Protein AF-A0A2U1Q788-F1 (afdb_monomer_lite)

Secondary structure (DSSP, 8-state):
--STTTHHHHHHHHHHHHHHHHHHTTT---S-----------TBTTTB-HHHHHHHHHHHHHHTTT----HHHHHHHTT--HHHHHHHHHHHTT-SS-HHHHHHHHHHHHH--

Radius of gyration: 20.6 Å; chains: 1; bounding box: 33×35×59 Å

Structure (mmCIF, N/CA/C/O backbone):
data_AF-A0A2U1Q788-F1
#
_entry.id   AF-A0A2U1Q788-F1
#
loop_
_atom_site.group_PDB
_atom_site.id
_atom_site.type_symbol
_atom_site.label_atom_id
_atom_site.label_alt_id
_atom_site.label_comp_id
_atom_site.label_asym_id
_atom_site.label_entity_id
_atom_site.label_seq_id
_atom_site.pdbx_PDB_ins_code
_atom_site.Cartn_x
_atom_site.Cartn_y
_atom_site.Cartn_z
_atom_site.occupancy
_atom_site.B_iso_or_equiv
_atom_site.auth_seq_id
_atom_site.auth_comp_id
_atom_site.auth_asym_id
_atom_site.auth_atom_id
_atom_site.pdbx_PDB_model_num
ATOM 1 N N . MET A 1 1 ? 4.172 -24.640 -0.251 1.00 31.28 1 MET A N 1
ATOM 2 C CA . MET A 1 1 ? 5.110 -24.213 -1.317 1.00 31.28 1 MET A CA 1
ATOM 3 C C . MET A 1 1 ? 4.506 -24.498 -2.702 1.00 31.28 1 MET A C 1
ATOM 5 O O . MET A 1 1 ? 4.890 -25.445 -3.368 1.00 31.28 1 MET A O 1
ATOM 9 N N . ARG A 1 2 ? 3.486 -23.733 -3.117 1.00 33.03 2 ARG A N 1
ATOM 10 C CA . ARG A 1 2 ? 2.798 -23.870 -4.424 1.00 33.03 2 ARG A CA 1
ATOM 11 C C . ARG A 1 2 ? 2.388 -22.487 -4.952 1.00 33.03 2 ARG A C 1
ATOM 13 O O . ARG A 1 2 ? 1.220 -22.234 -5.198 1.00 33.03 2 ARG A O 1
ATOM 20 N N . ILE A 1 3 ? 3.342 -21.561 -5.051 1.00 33.94 3 ILE A N 1
ATOM 21 C CA . ILE A 1 3 ? 3.087 -20.225 -5.635 1.00 33.94 3 ILE A CA 1
ATOM 22 C C . ILE A 1 3 ? 4.130 -19.869 -6.717 1.00 33.94 3 ILE A C 1
ATOM 24 O O . ILE A 1 3 ? 3.857 -19.072 -7.608 1.00 33.94 3 ILE A O 1
ATOM 28 N N . PHE A 1 4 ? 5.277 -20.559 -6.764 1.00 33.44 4 PHE A N 1
ATOM 29 C CA . PHE A 1 4 ? 6.330 -20.299 -7.758 1.00 33.44 4 PHE A CA 1
ATOM 30 C C . PHE A 1 4 ? 6.050 -20.826 -9.177 1.00 33.44 4 PHE A C 1
ATOM 32 O O . PHE A 1 4 ? 6.729 -20.422 -10.114 1.00 33.44 4 PHE A O 1
ATOM 39 N N . HIS A 1 5 ? 5.053 -21.695 -9.376 1.00 36.12 5 HIS A N 1
ATOM 40 C CA . HIS A 1 5 ? 4.850 -22.346 -10.677 1.00 36.12 5 HIS A CA 1
ATOM 41 C C . HIS A 1 5 ? 4.221 -21.453 -11.752 1.00 36.12 5 HIS A C 1
ATOM 43 O O . HIS A 1 5 ? 4.440 -21.730 -12.917 1.00 36.12 5 HIS A O 1
ATOM 49 N N . ASN A 1 6 ? 3.482 -20.389 -11.415 1.00 44.50 6 ASN A N 1
ATOM 50 C CA . ASN A 1 6 ? 2.783 -19.588 -12.436 1.00 44.50 6 ASN A CA 1
ATOM 51 C C . ASN A 1 6 ? 3.609 -18.395 -12.959 1.00 44.50 6 ASN A C 1
ATOM 53 O O . ASN A 1 6 ? 3.448 -17.966 -14.095 1.00 44.50 6 ASN A O 1
ATOM 57 N N . LYS A 1 7 ? 4.539 -17.869 -12.154 1.00 46.00 7 LYS A N 1
ATOM 58 C CA . LYS A 1 7 ? 5.314 -16.660 -12.495 1.00 46.00 7 LYS A CA 1
ATOM 59 C C . LYS A 1 7 ? 6.539 -16.934 -13.367 1.00 46.00 7 LYS A C 1
ATOM 61 O O . LYS A 1 7 ? 6.892 -16.099 -14.197 1.00 46.00 7 LYS A O 1
ATOM 66 N N . GLN A 1 8 ? 7.142 -18.120 -13.247 1.00 50.44 8 GLN A N 1
ATOM 67 C CA . GLN A 1 8 ? 8.252 -18.518 -14.114 1.00 50.44 8 GLN A CA 1
ATOM 68 C C . GLN A 1 8 ? 7.816 -18.610 -15.587 1.00 50.44 8 GLN A C 1
ATOM 70 O O . GLN A 1 8 ? 8.607 -18.297 -16.470 1.00 50.44 8 GLN A O 1
ATOM 75 N N . TYR A 1 9 ? 6.539 -18.923 -15.849 1.00 52.75 9 TYR A N 1
ATOM 76 C CA . TYR A 1 9 ? 5.972 -18.938 -17.199 1.00 52.75 9 TYR A CA 1
ATOM 77 C C . TYR A 1 9 ? 5.867 -17.548 -17.831 1.00 52.75 9 TYR A C 1
ATOM 79 O O . TYR A 1 9 ? 6.190 -17.430 -19.005 1.00 52.75 9 TYR A O 1
ATOM 87 N N . CYS A 1 10 ? 5.478 -16.493 -17.104 1.00 49.69 10 CYS A N 1
ATOM 88 C CA . CYS A 1 10 ? 5.380 -15.149 -17.695 1.00 49.69 10 CYS A CA 1
ATOM 89 C C . CYS A 1 10 ? 6.743 -14.628 -18.168 1.00 49.69 10 CYS A C 1
ATOM 91 O O . CYS A 1 10 ? 6.868 -14.154 -19.296 1.00 49.69 10 CYS A O 1
ATOM 93 N N . ILE A 1 11 ? 7.778 -14.778 -17.336 1.00 58.09 11 ILE A N 1
ATOM 94 C CA . ILE A 1 11 ? 9.144 -14.369 -17.690 1.00 58.09 11 ILE A CA 1
ATOM 95 C C . ILE A 1 11 ? 9.693 -15.272 -18.798 1.00 58.09 11 ILE A C 1
ATOM 97 O O . ILE A 1 11 ? 10.255 -14.774 -19.767 1.00 58.09 11 ILE A O 1
ATOM 101 N N . ALA A 1 12 ? 9.498 -16.592 -18.707 1.00 59.28 12 ALA A N 1
ATOM 102 C CA . ALA A 1 12 ? 9.966 -17.526 -19.732 1.00 59.28 12 ALA A CA 1
ATOM 103 C C . ALA A 1 12 ? 9.282 -17.295 -21.089 1.00 59.28 12 ALA A C 1
ATOM 105 O O . ALA A 1 12 ? 9.948 -17.324 -22.122 1.00 59.28 12 ALA A O 1
ATOM 106 N N . HIS A 1 13 ? 7.979 -17.015 -21.097 1.00 57.69 13 HIS A N 1
ATOM 107 C CA . HIS A 1 13 ? 7.218 -16.711 -22.305 1.00 57.69 13 HIS A CA 1
ATOM 108 C C . HIS A 1 13 ? 7.647 -15.368 -22.909 1.00 57.69 13 HIS A C 1
ATOM 110 O O . HIS A 1 13 ? 7.846 -15.278 -24.121 1.00 57.69 13 HIS A O 1
ATOM 116 N N . PHE A 1 14 ? 7.895 -14.348 -22.081 1.00 62.81 14 PHE A N 1
ATOM 117 C CA . PHE A 1 14 ? 8.446 -13.075 -22.547 1.00 62.81 14 PHE A CA 1
ATOM 118 C C . PHE A 1 14 ? 9.869 -13.236 -23.106 1.00 62.81 14 PHE A C 1
ATOM 120 O O . PHE A 1 14 ? 10.141 -12.770 -24.207 1.00 62.81 14 PHE A O 1
ATOM 127 N N . CYS A 1 15 ? 10.758 -13.961 -22.418 1.00 59.91 15 CYS A N 1
ATOM 128 C CA . CYS A 1 15 ? 12.112 -14.265 -22.894 1.00 59.91 15 CYS A CA 1
ATOM 129 C C . CYS A 1 15 ? 12.098 -15.058 -24.206 1.00 59.91 15 CYS A C 1
ATOM 131 O O . CYS A 1 15 ? 12.865 -14.755 -25.118 1.00 59.91 15 CYS A O 1
ATOM 133 N N . SER A 1 16 ? 11.215 -16.051 -24.331 1.00 61.28 16 SER A N 1
ATOM 134 C CA . SER A 1 16 ? 11.040 -16.812 -25.571 1.00 61.28 16 SER A CA 1
ATOM 135 C C . SER A 1 16 ? 10.573 -15.907 -26.711 1.00 61.28 16 SER A C 1
ATOM 137 O O . SER A 1 16 ? 11.146 -15.956 -27.796 1.00 61.28 16 SER A O 1
ATOM 139 N N . THR A 1 17 ? 9.612 -15.022 -26.449 1.00 59.88 17 THR A N 1
ATOM 140 C CA . THR A 1 17 ? 9.109 -14.052 -27.432 1.00 59.88 17 THR A CA 1
ATOM 141 C C . THR A 1 17 ? 10.194 -13.045 -27.832 1.00 59.88 17 THR A C 1
ATOM 143 O O . THR A 1 17 ? 10.391 -12.792 -29.018 1.00 59.88 17 THR A O 1
ATOM 146 N N . PHE A 1 18 ? 10.966 -12.528 -26.873 1.00 64.50 18 PHE A N 1
ATOM 147 C CA . PHE A 1 18 ? 12.079 -11.607 -27.114 1.00 64.50 18 PHE A CA 1
ATOM 148 C C . PHE A 1 18 ? 13.201 -12.252 -27.939 1.00 64.50 18 PHE A C 1
ATOM 150 O O . PHE A 1 18 ? 13.716 -11.644 -28.879 1.00 64.50 18 PHE A O 1
ATOM 157 N N . ASN A 1 19 ? 13.551 -13.505 -27.644 1.00 62.62 19 ASN A N 1
ATOM 158 C CA . ASN A 1 19 ? 14.523 -14.262 -28.432 1.00 62.62 19 ASN A CA 1
ATOM 159 C C . ASN A 1 19 ? 14.018 -14.523 -29.856 1.00 62.62 19 ASN A C 1
ATOM 161 O O . ASN A 1 19 ? 14.786 -14.397 -30.808 1.00 62.62 19 ASN A O 1
ATOM 165 N N . THR A 1 20 ? 12.732 -14.832 -30.030 1.00 62.94 20 THR A N 1
ATOM 166 C CA . THR A 1 20 ? 12.123 -14.994 -31.358 1.00 62.94 20 THR A CA 1
ATOM 167 C C . THR A 1 20 ? 12.163 -13.687 -32.157 1.00 62.94 20 THR A C 1
ATOM 169 O O . THR A 1 20 ? 12.583 -13.701 -33.312 1.00 62.94 20 THR A O 1
ATOM 172 N N . ILE A 1 21 ? 11.829 -12.545 -31.544 1.00 63.28 21 ILE A N 1
ATOM 173 C CA . ILE A 1 21 ? 11.878 -11.218 -32.188 1.00 63.28 21 ILE A CA 1
ATOM 174 C C . ILE A 1 21 ? 13.310 -10.851 -32.610 1.00 63.28 21 ILE A C 1
ATOM 176 O O . ILE A 1 21 ? 13.527 -10.408 -33.739 1.00 63.28 21 ILE A O 1
ATOM 180 N N . ASN A 1 22 ? 14.303 -11.081 -31.746 1.00 60.50 22 ASN A N 1
ATOM 181 C CA . ASN A 1 22 ? 15.704 -10.823 -32.087 1.00 60.50 22 ASN A CA 1
ATOM 182 C C . ASN A 1 22 ? 16.201 -11.708 -33.239 1.00 60.50 22 ASN A C 1
ATOM 184 O O . ASN A 1 22 ? 16.916 -11.219 -34.110 1.00 60.50 22 ASN A O 1
ATOM 188 N N . ASN A 1 23 ? 15.794 -12.978 -33.294 1.00 59.59 23 ASN A N 1
ATOM 189 C CA . ASN A 1 23 ? 16.166 -13.874 -34.392 1.00 59.59 23 ASN A CA 1
ATOM 190 C C . ASN A 1 23 ? 15.460 -13.522 -35.717 1.00 59.59 23 ASN A C 1
ATOM 192 O O . ASN A 1 23 ? 16.067 -13.635 -36.779 1.00 59.59 23 ASN A O 1
ATOM 196 N N . LEU A 1 24 ? 14.216 -13.031 -35.672 1.00 56.00 24 LEU A N 1
ATOM 197 C CA . LEU A 1 24 ? 13.479 -12.544 -36.850 1.00 56.00 24 LEU A CA 1
ATOM 198 C C . LEU A 1 24 ? 14.082 -11.262 -37.444 1.00 56.00 24 LEU A C 1
ATOM 200 O O . LEU A 1 24 ? 14.092 -11.107 -38.663 1.00 56.00 24 LEU A O 1
ATOM 204 N N . SER A 1 25 ? 14.650 -10.381 -36.612 1.00 55.69 25 SER A N 1
ATOM 205 C CA . SER A 1 25 ? 15.320 -9.150 -37.072 1.00 55.69 25 SER A CA 1
ATOM 206 C C . SER A 1 25 ? 16.522 -9.407 -37.991 1.00 55.69 25 SER A C 1
ATOM 208 O O . SER A 1 25 ? 16.879 -8.553 -38.799 1.00 55.69 25 SER A O 1
ATOM 210 N N . HIS A 1 26 ? 17.104 -10.609 -37.931 1.00 51.84 26 HIS A N 1
ATOM 211 C CA . HIS A 1 26 ? 18.218 -11.012 -38.786 1.00 51.84 26 HIS A CA 1
ATOM 212 C C . HIS A 1 26 ? 17.792 -11.363 -40.226 1.00 51.84 26 HIS A C 1
ATOM 214 O O . HIS A 1 26 ? 18.644 -11.398 -41.112 1.00 51.84 26 HIS A O 1
ATOM 220 N N . LEU A 1 27 ? 16.495 -11.608 -40.471 1.00 52.53 27 LEU A N 1
ATOM 221 C CA . LEU A 1 27 ? 15.939 -11.990 -41.780 1.00 52.53 27 LEU A CA 1
ATOM 222 C C . LEU A 1 27 ? 15.404 -10.799 -42.596 1.00 52.53 27 LEU A C 1
ATOM 224 O O . LEU A 1 27 ? 15.162 -10.946 -43.791 1.00 52.53 27 LEU A O 1
ATOM 228 N N . THR A 1 28 ? 15.247 -9.616 -41.995 1.00 47.09 28 THR A N 1
ATOM 229 C CA . THR A 1 28 ? 14.698 -8.424 -42.665 1.00 47.09 28 THR A CA 1
ATOM 230 C C . THR A 1 28 ? 15.703 -7.274 -42.658 1.00 47.09 28 THR A C 1
ATOM 232 O O . THR A 1 28 ? 15.578 -6.311 -41.902 1.00 47.09 28 THR A O 1
ATOM 235 N N . ASN A 1 29 ? 16.707 -7.362 -43.529 1.00 52.28 29 ASN A N 1
ATOM 236 C CA . ASN A 1 29 ? 17.638 -6.270 -43.828 1.00 52.28 29 ASN A CA 1
ATOM 237 C C . ASN A 1 29 ? 16.959 -5.196 -44.703 1.00 52.28 29 ASN A C 1
ATOM 239 O O . ASN A 1 29 ? 17.342 -5.030 -45.850 1.00 52.28 29 ASN A O 1
ATOM 243 N N . THR A 1 30 ? 15.936 -4.497 -44.202 1.00 50.84 30 THR A N 1
ATOM 244 C CA . THR A 1 30 ? 15.408 -3.248 -44.805 1.00 50.84 30 THR A CA 1
ATOM 245 C C . THR A 1 30 ? 14.303 -2.631 -43.946 1.00 50.84 30 THR A C 1
ATOM 247 O O . THR A 1 30 ? 13.175 -2.491 -44.386 1.00 50.84 30 THR A O 1
ATOM 250 N N . MET A 1 31 ? 14.615 -2.209 -42.724 1.00 50.12 31 MET A N 1
ATOM 251 C CA . MET A 1 31 ? 14.043 -1.005 -42.098 1.00 50.12 31 MET A CA 1
ATOM 252 C C . MET A 1 31 ? 15.071 -0.538 -41.064 1.00 50.12 31 MET A C 1
ATOM 254 O O . MET A 1 31 ? 15.720 -1.383 -40.453 1.00 50.12 31 MET A O 1
ATOM 258 N N . ASN A 1 32 ? 15.249 0.772 -40.866 1.00 55.69 32 ASN A N 1
ATOM 259 C CA . ASN A 1 32 ? 16.071 1.354 -39.790 1.00 55.69 32 ASN A CA 1
ATOM 260 C C . ASN A 1 32 ? 15.474 1.010 -38.403 1.00 55.69 32 ASN A C 1
ATOM 262 O O . ASN A 1 32 ? 14.982 1.876 -37.683 1.00 55.69 32 ASN A O 1
ATOM 266 N N . GLY A 1 33 ? 15.439 -0.275 -38.056 1.00 56.75 33 GLY A N 1
ATOM 267 C CA . GLY A 1 33 ? 14.802 -0.821 -36.871 1.00 56.75 33 GLY A CA 1
ATOM 268 C C . GLY A 1 33 ? 15.752 -0.746 -35.690 1.00 56.75 33 GLY A C 1
ATOM 269 O O . GLY A 1 33 ? 16.852 -1.294 -35.727 1.00 56.75 33 GLY A O 1
ATOM 270 N N . HIS A 1 34 ? 15.342 -0.051 -34.634 1.00 62.84 34 HIS A N 1
ATOM 271 C CA . HIS A 1 34 ? 16.090 -0.029 -33.384 1.00 62.84 34 HIS A CA 1
ATOM 272 C C . HIS A 1 34 ? 16.173 -1.442 -32.795 1.00 62.84 34 HIS A C 1
ATOM 274 O O . 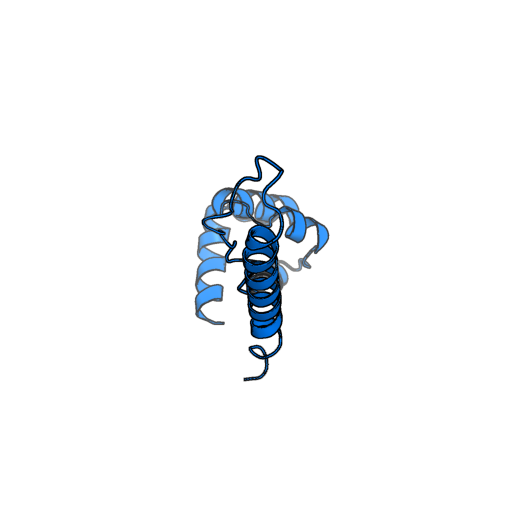HIS A 1 34 ? 15.164 -2.027 -32.402 1.00 62.84 34 HIS A O 1
ATOM 280 N N . ARG A 1 35 ? 17.392 -1.985 -32.727 1.00 77.81 35 ARG A N 1
ATOM 281 C CA . ARG A 1 35 ? 17.684 -3.237 -32.025 1.00 77.81 35 ARG A CA 1
ATOM 282 C C . ARG A 1 35 ? 17.506 -3.008 -30.525 1.00 77.81 35 ARG A C 1
ATOM 284 O O . ARG A 1 35 ? 18.171 -2.146 -29.951 1.00 77.81 35 ARG A O 1
ATOM 291 N N . ILE A 1 36 ? 16.623 -3.774 -29.889 1.00 76.88 36 ILE A N 1
ATOM 292 C CA . ILE A 1 36 ? 16.440 -3.708 -28.436 1.00 76.88 36 ILE A CA 1
ATOM 293 C C . ILE A 1 36 ? 17.637 -4.392 -27.769 1.00 76.88 36 ILE A C 1
ATOM 295 O O . ILE A 1 36 ? 17.816 -5.601 -27.892 1.00 76.88 36 ILE A O 1
ATOM 299 N N . SER A 1 37 ? 18.460 -3.616 -27.064 1.00 82.62 37 SER A N 1
ATOM 300 C CA . SER A 1 37 ? 19.677 -4.117 -26.405 1.00 82.62 37 SER A CA 1
ATOM 301 C C . SER A 1 37 ? 19.460 -4.540 -24.948 1.00 82.62 37 SER A C 1
ATOM 303 O O . SER A 1 37 ? 20.261 -5.304 -24.418 1.00 82.62 37 SER A O 1
ATOM 305 N N . ALA A 1 38 ? 18.404 -4.046 -24.293 1.00 80.31 38 ALA A N 1
ATOM 306 C CA . ALA A 1 38 ? 18.087 -4.352 -22.899 1.00 80.31 38 ALA A CA 1
ATOM 307 C C . ALA A 1 38 ? 16.591 -4.157 -22.607 1.00 80.31 38 ALA A C 1
ATOM 309 O O . ALA A 1 38 ? 15.914 -3.388 -23.289 1.00 80.31 38 ALA A O 1
ATOM 310 N N . VAL A 1 39 ? 16.102 -4.837 -21.568 1.00 81.62 39 VAL A N 1
ATOM 311 C CA . VAL A 1 39 ? 14.743 -4.702 -21.026 1.00 81.62 39 VAL A CA 1
ATOM 312 C C . VAL A 1 39 ? 14.855 -4.528 -19.514 1.00 81.62 39 VAL A C 1
ATOM 314 O O . VAL A 1 39 ? 15.599 -5.264 -18.867 1.00 81.62 39 VAL A O 1
ATOM 317 N N . ILE A 1 40 ? 14.126 -3.560 -18.959 1.00 85.94 40 ILE A N 1
ATOM 318 C CA . ILE A 1 40 ? 14.017 -3.341 -17.514 1.00 85.94 40 ILE A CA 1
ATOM 319 C C . ILE A 1 40 ? 12.636 -3.830 -17.088 1.00 85.94 40 ILE A C 1
ATOM 321 O O . ILE A 1 40 ? 11.631 -3.401 -17.651 1.00 85.94 40 ILE A O 1
ATOM 325 N N . PHE A 1 41 ? 12.605 -4.740 -16.119 1.00 82.94 41 PHE A N 1
ATOM 326 C CA . PHE A 1 41 ? 11.367 -5.216 -15.515 1.00 82.94 41 PHE A CA 1
ATOM 327 C C . PHE A 1 41 ? 11.143 -4.494 -14.199 1.00 82.94 41 PHE A C 1
ATOM 329 O O . PHE A 1 41 ? 12.068 -4.370 -13.396 1.00 82.94 41 PHE A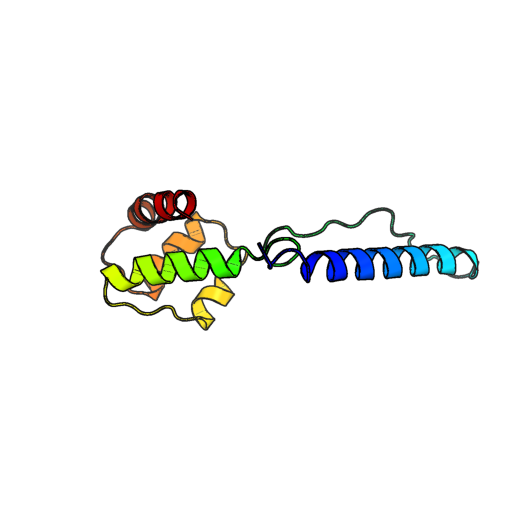 O 1
ATOM 336 N N . ASP A 1 42 ? 9.905 -4.067 -13.985 1.00 81.31 42 ASP A N 1
ATOM 337 C CA . ASP A 1 42 ? 9.459 -3.669 -12.661 1.00 81.31 42 ASP A CA 1
ATOM 338 C C . ASP A 1 42 ? 9.453 -4.885 -11.718 1.00 81.31 42 ASP A C 1
ATOM 340 O O . ASP A 1 42 ? 9.333 -6.033 -12.160 1.00 81.31 42 ASP A O 1
ATOM 344 N N . LEU A 1 43 ? 9.626 -4.653 -10.422 1.00 82.94 43 LEU A N 1
ATOM 345 C CA . LEU A 1 43 ? 9.724 -5.717 -9.426 1.00 82.94 43 LEU A CA 1
ATOM 346 C C . LEU A 1 43 ? 8.346 -6.068 -8.864 1.00 82.94 43 LEU A C 1
ATOM 348 O O . LEU A 1 43 ? 7.925 -7.227 -8.930 1.00 82.94 43 LEU A O 1
ATOM 352 N N . ASP A 1 44 ? 7.655 -5.067 -8.331 1.00 77.94 44 ASP A N 1
ATOM 353 C CA . ASP A 1 44 ? 6.369 -5.203 -7.656 1.00 77.94 44 ASP A CA 1
ATOM 354 C C . ASP A 1 44 ? 5.232 -5.322 -8.672 1.00 77.94 44 ASP A C 1
ATOM 356 O O . ASP A 1 44 ? 5.246 -4.691 -9.723 1.00 77.94 44 ASP A O 1
ATOM 360 N N . GLY A 1 45 ? 4.279 -6.220 -8.425 1.00 71.44 45 GLY A N 1
ATOM 361 C CA . GLY A 1 45 ? 3.171 -6.500 -9.352 1.00 71.44 45 GLY A CA 1
ATOM 362 C C . GLY A 1 45 ? 3.571 -7.223 -10.650 1.00 71.44 45 GLY A C 1
ATOM 363 O O . GLY A 1 45 ? 2.779 -7.981 -11.209 1.00 71.44 45 GLY A O 1
ATOM 364 N N . THR A 1 46 ? 4.824 -7.091 -11.099 1.00 79.00 46 THR A N 1
ATOM 365 C CA . THR A 1 46 ? 5.363 -7.749 -12.298 1.00 79.00 46 THR A CA 1
ATOM 366 C C . THR A 1 46 ? 6.074 -9.056 -11.939 1.00 79.00 46 THR A C 1
ATOM 368 O O . THR A 1 46 ? 5.562 -10.153 -12.196 1.00 79.00 46 THR A O 1
ATOM 371 N N . LEU A 1 47 ? 7.245 -8.983 -11.299 1.00 83.38 47 LEU A N 1
ATOM 372 C CA . LEU A 1 47 ? 8.032 -10.170 -10.946 1.00 83.38 47 LEU A CA 1
ATOM 373 C C . LEU A 1 47 ? 7.508 -10.806 -9.656 1.00 83.38 47 LEU A C 1
ATOM 375 O O . LEU A 1 47 ? 7.239 -12.011 -9.604 1.00 83.38 47 LEU A O 1
ATOM 379 N N . LEU A 1 48 ? 7.251 -10.001 -8.631 1.00 82.88 48 LEU A N 1
ATOM 380 C CA . LEU A 1 48 ? 6.727 -10.432 -7.337 1.00 82.88 48 LEU A CA 1
ATOM 381 C C . LEU A 1 48 ? 5.244 -10.076 -7.213 1.00 82.88 48 LEU A C 1
ATOM 383 O O . LEU A 1 48 ? 4.764 -9.145 -7.841 1.00 82.88 48 LEU A O 1
ATOM 387 N N . ASN A 1 49 ? 4.471 -10.888 -6.486 1.00 80.62 49 ASN A N 1
ATOM 388 C CA . ASN A 1 49 ? 3.086 -10.535 -6.145 1.00 80.62 49 ASN A CA 1
ATOM 389 C C . ASN A 1 49 ? 3.073 -10.008 -4.709 1.00 80.62 49 ASN A C 1
ATOM 391 O O . ASN A 1 49 ? 2.637 -10.695 -3.787 1.00 80.62 49 ASN A O 1
ATOM 395 N N . THR A 1 50 ? 3.662 -8.830 -4.533 1.00 80.62 50 THR A N 1
ATOM 396 C CA . THR A 1 50 ? 3.732 -8.117 -3.252 1.00 80.62 50 THR A CA 1
ATOM 397 C C . THR A 1 50 ? 2.391 -7.482 -2.877 1.00 80.62 50 THR A C 1
ATOM 399 O O . THR A 1 50 ? 2.120 -7.275 -1.699 1.00 80.62 50 THR A O 1
ATOM 402 N N . GLU A 1 51 ? 1.501 -7.274 -3.851 1.00 82.25 51 GLU A N 1
ATOM 403 C CA . GLU A 1 51 ? 0.159 -6.702 -3.675 1.00 82.25 51 GLU A CA 1
ATOM 404 C C . GLU A 1 51 ? -0.719 -7.542 -2.741 1.00 82.25 51 GLU A C 1
ATOM 406 O O . GLU A 1 51 ? -1.381 -6.988 -1.865 1.00 82.25 51 GLU A O 1
ATOM 411 N N . LEU A 1 52 ? -0.685 -8.876 -2.872 1.00 83.75 52 LEU A N 1
ATOM 412 C CA . LEU A 1 52 ? -1.451 -9.773 -1.998 1.00 83.75 52 LEU A CA 1
ATOM 413 C C . LEU A 1 52 ? -1.040 -9.636 -0.527 1.00 83.75 52 LEU A C 1
ATOM 415 O O . LEU A 1 52 ? -1.900 -9.520 0.344 1.00 83.75 52 LEU A O 1
ATOM 419 N N . VAL A 1 53 ? 0.267 -9.629 -0.252 1.00 86.12 53 VAL A N 1
ATOM 420 C CA . VAL A 1 53 ? 0.796 -9.544 1.120 1.00 86.12 53 VAL A CA 1
ATOM 421 C C . VAL A 1 53 ? 0.469 -8.182 1.730 1.00 86.12 53 VAL A C 1
ATOM 423 O O . VAL A 1 53 ? -0.059 -8.108 2.839 1.00 86.12 53 VAL A O 1
ATOM 426 N N . THR A 1 54 ? 0.694 -7.107 0.975 1.00 86.00 54 THR A N 1
ATOM 427 C CA . THR A 1 54 ? 0.357 -5.735 1.379 1.00 86.00 54 THR A CA 1
ATOM 428 C C . THR A 1 54 ? -1.133 -5.583 1.689 1.00 86.00 54 THR A C 1
ATOM 430 O O . THR A 1 54 ? -1.499 -4.974 2.695 1.00 86.00 54 THR A O 1
ATOM 433 N N . GLN A 1 55 ? -2.007 -6.176 0.872 1.00 89.25 55 GLN A N 1
ATOM 434 C CA . GLN A 1 55 ? -3.451 -6.131 1.085 1.00 89.25 55 GLN A CA 1
ATOM 435 C C . GLN A 1 55 ? -3.878 -6.890 2.352 1.00 89.25 55 GLN A C 1
ATOM 437 O O . GLN A 1 55 ? -4.747 -6.413 3.084 1.0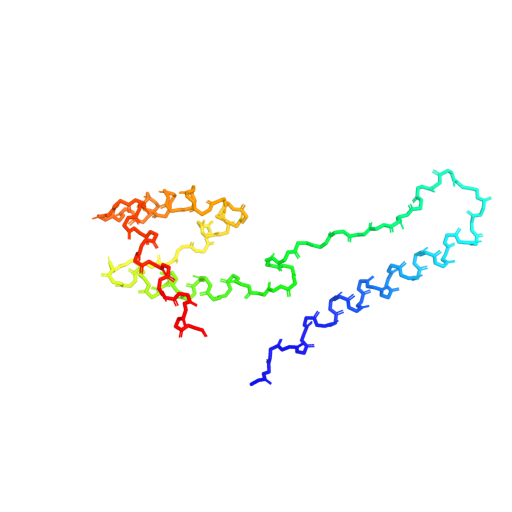0 89.25 55 GLN A O 1
ATOM 442 N N . GLU A 1 56 ? -3.289 -8.057 2.631 1.00 91.56 56 GLU A N 1
ATOM 443 C CA . GLU A 1 56 ? -3.562 -8.808 3.864 1.00 91.56 56 GLU A CA 1
ATOM 444 C C . GLU A 1 56 ? -3.134 -8.035 5.112 1.00 91.56 56 GLU A C 1
ATOM 446 O O . GLU A 1 56 ? -3.923 -7.911 6.051 1.00 91.56 56 GLU A O 1
ATOM 451 N N . ILE A 1 57 ? -1.921 -7.478 5.101 1.00 94.06 57 ILE A N 1
ATOM 452 C CA . ILE A 1 57 ? -1.387 -6.679 6.210 1.00 94.06 57 ILE A CA 1
ATOM 453 C C . ILE A 1 57 ? -2.263 -5.453 6.448 1.00 94.06 57 ILE A C 1
ATOM 455 O O . ILE A 1 57 ? -2.653 -5.179 7.583 1.00 94.06 57 ILE A O 1
ATOM 459 N N . LEU A 1 58 ? -2.637 -4.734 5.386 1.00 94.56 58 LEU A N 1
ATOM 460 C CA . LEU A 1 58 ? -3.507 -3.570 5.513 1.00 94.56 58 LEU A CA 1
ATOM 461 C C . LEU A 1 58 ? -4.894 -3.950 6.043 1.00 94.56 58 LEU A C 1
ATOM 463 O O . LEU A 1 58 ? -5.461 -3.230 6.862 1.00 94.56 58 LEU A O 1
ATOM 467 N N . LYS A 1 59 ? -5.443 -5.090 5.614 1.00 94.94 59 LYS A N 1
ATOM 468 C CA . LYS A 1 59 ? -6.720 -5.596 6.127 1.00 94.94 59 LYS A CA 1
ATOM 469 C C . LYS A 1 59 ? -6.655 -5.860 7.626 1.00 94.94 59 LYS A C 1
ATOM 471 O O . LYS A 1 59 ? -7.555 -5.442 8.352 1.00 94.94 59 LYS A O 1
ATOM 476 N N . GLU A 1 60 ? -5.608 -6.535 8.083 1.00 95.38 60 GLU A N 1
ATOM 477 C CA . GLU A 1 60 ? -5.384 -6.800 9.503 1.00 95.38 60 GLU A CA 1
ATOM 478 C C . GLU A 1 60 ? -5.188 -5.499 10.292 1.00 95.38 60 GLU A C 1
ATOM 480 O O . GLU A 1 60 ? -5.802 -5.301 11.342 1.00 95.38 60 GLU A O 1
ATOM 485 N N . PHE A 1 61 ? -4.418 -4.562 9.740 1.00 96.06 61 PHE A N 1
ATOM 486 C CA . PHE A 1 61 ? -4.194 -3.244 10.319 1.00 96.06 61 PHE A CA 1
ATOM 487 C C . PHE A 1 61 ? -5.506 -2.472 10.517 1.00 96.06 61 PHE A C 1
ATOM 489 O O . PHE A 1 61 ? -5.781 -1.981 11.614 1.00 96.06 61 PHE A O 1
ATOM 496 N N . LEU A 1 62 ? -6.316 -2.363 9.460 1.00 96.56 62 LEU A N 1
ATOM 497 C CA . LEU A 1 62 ? -7.564 -1.595 9.438 1.00 96.56 62 LEU A CA 1
ATOM 498 C C . LEU A 1 62 ? -8.661 -2.225 10.298 1.00 96.56 62 LEU A C 1
ATOM 500 O O . LEU A 1 62 ? -9.480 -1.496 10.866 1.00 96.56 62 LEU A O 1
ATOM 504 N N . ALA A 1 63 ? -8.644 -3.549 10.468 1.00 96.19 63 ALA A N 1
ATOM 505 C CA . ALA A 1 63 ? -9.560 -4.244 11.367 1.00 96.19 63 ALA A CA 1
ATOM 506 C C . ALA A 1 63 ? -9.449 -3.730 12.815 1.00 96.19 63 ALA A C 1
ATOM 508 O O . ALA A 1 63 ? -10.466 -3.637 13.503 1.00 96.19 63 ALA A O 1
ATOM 509 N N . ARG A 1 64 ? -8.256 -3.288 13.251 1.00 95.06 64 ARG A N 1
ATOM 510 C CA . ARG A 1 64 ? -8.034 -2.671 14.578 1.00 95.06 64 ARG A CA 1
ATOM 511 C C . ARG A 1 64 ? -8.805 -1.362 14.777 1.00 95.06 64 ARG A C 1
ATOM 513 O O . ARG A 1 64 ? -9.078 -0.981 15.909 1.00 95.06 64 ARG A O 1
ATOM 520 N N . TYR A 1 65 ? -9.180 -0.701 13.684 1.00 95.69 65 TYR A N 1
ATOM 521 C CA . TYR A 1 65 ? -9.952 0.544 13.666 1.00 95.69 65 TYR A CA 1
ATOM 522 C C . TYR A 1 65 ? -11.410 0.331 13.221 1.00 95.69 65 TYR A C 1
ATOM 524 O O . TYR A 1 65 ? -12.132 1.303 13.002 1.00 95.69 65 TYR A O 1
ATOM 532 N N . GLY A 1 66 ? -11.850 -0.922 13.045 1.00 95.44 66 GLY A N 1
ATOM 533 C CA . GLY A 1 66 ? -13.184 -1.245 12.528 1.00 95.44 66 GLY A CA 1
ATOM 534 C C . GLY A 1 66 ? -13.398 -0.834 11.065 1.00 95.44 66 GLY A C 1
ATOM 535 O O . GLY A 1 66 ? -14.536 -0.617 10.649 1.00 95.44 66 GLY A O 1
ATOM 536 N N . LYS A 1 67 ? -12.319 -0.685 10.287 1.00 96.00 67 LYS A N 1
ATOM 537 C CA . LYS A 1 67 ? -12.351 -0.284 8.873 1.00 96.00 67 LYS A CA 1
ATOM 538 C C . LYS A 1 67 ? -12.146 -1.503 7.968 1.00 96.00 67 LYS A C 1
ATOM 540 O O . LYS A 1 67 ? -11.528 -2.490 8.361 1.00 96.00 67 LYS A O 1
ATOM 545 N N . VAL A 1 68 ? -12.653 -1.424 6.739 1.00 94.56 68 VAL A N 1
ATOM 546 C CA . VAL A 1 68 ? -12.519 -2.470 5.710 1.00 94.56 68 VAL A CA 1
ATOM 547 C C . VAL A 1 68 ? -11.739 -1.903 4.532 1.00 94.56 68 VAL A C 1
ATOM 549 O O . VAL A 1 68 ? -11.958 -0.754 4.159 1.00 94.56 68 VAL A O 1
ATOM 552 N N . VAL A 1 69 ? -10.842 -2.708 3.957 1.00 93.44 69 VAL A N 1
ATOM 553 C CA . VAL A 1 69 ? -10.040 -2.325 2.787 1.00 93.44 69 VAL A CA 1
ATOM 554 C C . VAL A 1 69 ? -10.943 -1.999 1.600 1.00 93.44 69 VAL A C 1
ATOM 556 O O . VAL A 1 69 ? -11.808 -2.794 1.229 1.00 93.44 69 VAL A O 1
ATOM 559 N N . ASP A 1 70 ? -10.680 -0.858 0.974 1.00 92.50 70 ASP A N 1
ATOM 560 C CA . ASP A 1 70 ? -11.268 -0.443 -0.292 1.00 92.50 70 ASP A CA 1
ATOM 561 C C . ASP A 1 70 ? -10.273 -0.722 -1.427 1.00 92.50 70 ASP A C 1
ATOM 563 O O . ASP A 1 70 ? -9.260 -0.037 -1.583 1.00 92.50 70 ASP A O 1
ATOM 567 N N . LEU A 1 71 ? -10.573 -1.745 -2.229 1.00 88.06 71 LEU A N 1
ATOM 568 C CA . LEU A 1 71 ? -9.703 -2.203 -3.315 1.00 88.06 71 LEU A CA 1
ATOM 569 C C . LEU A 1 71 ? -9.443 -1.125 -4.373 1.00 88.06 71 LEU A C 1
ATOM 571 O O . LEU A 1 71 ? -8.372 -1.112 -4.977 1.00 88.06 71 LEU A O 1
ATOM 575 N N . GLU A 1 72 ? -10.393 -0.221 -4.609 1.00 88.38 72 GLU A N 1
ATOM 576 C CA . GLU A 1 72 ? -10.238 0.829 -5.618 1.00 88.38 72 GLU A CA 1
ATOM 577 C C . GLU A 1 72 ? -9.344 1.966 -5.118 1.00 88.38 72 GLU A C 1
ATOM 579 O O . GLU A 1 72 ? -8.637 2.592 -5.913 1.00 88.38 72 GLU A O 1
ATOM 584 N N . LYS A 1 73 ? -9.315 2.212 -3.803 1.00 88.06 73 LYS A N 1
ATOM 585 C CA . LYS A 1 73 ? -8.339 3.126 -3.191 1.00 88.06 73 LYS A CA 1
ATOM 586 C C . LYS A 1 73 ? -6.940 2.512 -3.157 1.00 88.06 73 LYS A C 1
ATOM 588 O O . LYS A 1 73 ? -5.979 3.211 -3.465 1.00 88.06 73 LYS A O 1
ATOM 593 N N . GLU A 1 74 ? -6.819 1.211 -2.880 1.00 86.44 74 GLU A N 1
ATOM 594 C CA . GLU A 1 74 ? -5.512 0.532 -2.892 1.00 86.44 74 GLU A CA 1
ATOM 595 C C . GLU A 1 74 ? -4.873 0.484 -4.277 1.00 86.44 74 GLU A C 1
ATOM 597 O O . GLU A 1 74 ? -3.689 0.779 -4.409 1.00 86.44 74 GLU A O 1
ATOM 602 N N . LYS A 1 75 ? -5.645 0.205 -5.333 1.00 85.94 75 LYS A N 1
ATOM 603 C CA . LYS A 1 75 ? -5.110 0.220 -6.705 1.00 85.94 75 LYS A CA 1
ATOM 604 C C . LYS A 1 75 ? -4.489 1.563 -7.083 1.00 85.94 75 LYS A C 1
ATOM 606 O O . LYS A 1 75 ? -3.506 1.600 -7.814 1.00 85.94 75 LYS A O 1
ATOM 611 N N . LYS A 1 76 ? -5.044 2.671 -6.579 1.00 86.81 76 LYS A N 1
ATOM 612 C CA . LYS A 1 76 ? -4.512 4.023 -6.816 1.00 86.81 76 LYS A CA 1
ATOM 613 C C . LYS A 1 76 ? -3.213 4.298 -6.056 1.00 86.81 76 LYS A C 1
ATOM 615 O O . LYS A 1 76 ? -2.518 5.243 -6.411 1.00 86.81 76 LYS A O 1
ATOM 620 N N . ARG A 1 77 ? -2.893 3.494 -5.036 1.00 86.25 77 ARG A N 1
ATOM 621 C CA . ARG A 1 77 ? -1.662 3.596 -4.241 1.00 86.25 77 ARG A CA 1
ATOM 622 C C . ARG A 1 77 ? -0.477 2.825 -4.823 1.00 86.25 77 ARG A C 1
ATOM 624 O O . ARG A 1 77 ? 0.642 3.000 -4.341 1.00 86.25 77 ARG A O 1
ATOM 631 N N . PHE A 1 78 ? -0.682 1.978 -5.829 1.00 84.31 78 PHE A N 1
ATOM 632 C CA . PHE A 1 78 ? 0.405 1.192 -6.411 1.00 84.31 78 PHE A CA 1
ATOM 633 C C . PHE A 1 78 ? 1.470 2.088 -7.051 1.00 84.31 78 PHE A C 1
ATOM 635 O O . PHE A 1 78 ? 1.158 3.045 -7.756 1.00 84.31 78 PHE A O 1
ATOM 642 N N . GLY A 1 79 ? 2.737 1.788 -6.760 1.00 81.00 79 GLY A N 1
ATOM 643 C CA . GLY A 1 79 ? 3.886 2.571 -7.220 1.00 81.00 79 GLY A CA 1
ATOM 644 C C . GLY A 1 79 ? 4.099 3.912 -6.503 1.00 81.00 79 GLY A C 1
ATOM 645 O O . GLY A 1 79 ? 5.065 4.605 -6.818 1.00 81.00 79 GLY A O 1
ATOM 646 N N . MET A 1 80 ? 3.249 4.295 -5.540 1.00 87.50 80 MET A N 1
ATOM 647 C CA . MET A 1 80 ? 3.469 5.509 -4.746 1.00 87.50 80 MET A CA 1
ATOM 648 C C . MET A 1 80 ? 4.646 5.341 -3.784 1.00 87.50 80 MET A C 1
ATOM 650 O O . MET A 1 80 ? 4.877 4.267 -3.221 1.00 87.50 80 MET A O 1
ATOM 654 N N . ILE A 1 81 ? 5.345 6.443 -3.515 1.00 89.38 81 ILE A N 1
ATOM 655 C CA . ILE A 1 81 ? 6.369 6.472 -2.471 1.00 89.38 81 ILE A CA 1
ATOM 656 C C . ILE A 1 81 ? 5.684 6.251 -1.114 1.00 89.38 81 ILE A C 1
ATOM 658 O O . ILE A 1 81 ? 4.615 6.804 -0.846 1.00 89.38 81 ILE A O 1
ATOM 662 N N . HIS A 1 82 ? 6.310 5.465 -0.231 1.00 89.19 82 HIS A N 1
ATOM 663 C CA . HIS A 1 82 ? 5.730 5.054 1.056 1.00 89.19 82 HIS A CA 1
ATOM 664 C C . HIS A 1 82 ? 5.132 6.214 1.870 1.00 89.19 82 HIS A C 1
ATOM 666 O O . HIS A 1 82 ? 4.040 6.082 2.415 1.00 89.19 82 HIS A O 1
ATOM 672 N N . HIS A 1 83 ? 5.816 7.361 1.922 1.00 92.94 83 HIS A N 1
ATOM 673 C CA . HIS A 1 83 ? 5.339 8.540 2.646 1.00 92.94 83 HIS A CA 1
ATOM 674 C C . HIS A 1 83 ? 4.009 9.082 2.094 1.00 92.94 83 HIS A C 1
ATOM 676 O O . HIS A 1 83 ? 3.094 9.373 2.863 1.00 92.94 83 HIS A O 1
ATOM 682 N N . GLU A 1 84 ? 3.873 9.174 0.770 1.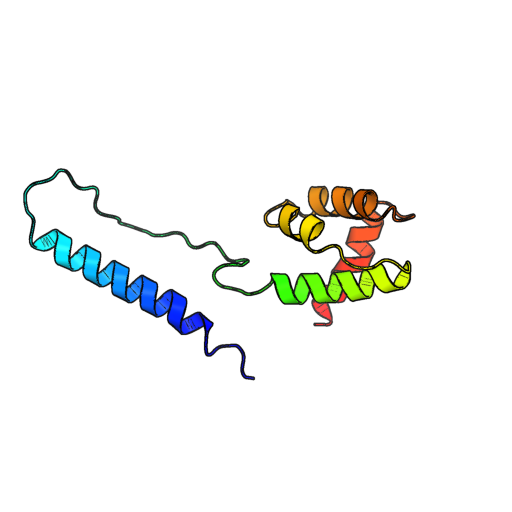00 94.81 84 GLU A N 1
ATOM 683 C CA . GLU A 1 84 ? 2.641 9.638 0.126 1.00 94.81 84 GLU A CA 1
ATOM 684 C C . GLU A 1 84 ? 1.505 8.631 0.325 1.00 94.81 84 GLU A C 1
ATOM 686 O O . GLU A 1 84 ? 0.375 9.016 0.628 1.00 94.81 84 GLU A O 1
ATOM 691 N N . SER A 1 85 ? 1.823 7.336 0.235 1.00 93.00 85 SER A N 1
ATOM 692 C CA . SER A 1 85 ? 0.883 6.250 0.522 1.00 93.00 85 SER A CA 1
ATOM 693 C C . SER A 1 85 ? 0.379 6.309 1.968 1.00 93.00 85 SER A C 1
ATOM 695 O O . SER A 1 85 ? -0.825 6.242 2.197 1.00 93.00 85 SER A O 1
ATOM 697 N N . ALA A 1 86 ? 1.261 6.541 2.946 1.00 95.75 86 ALA A N 1
ATOM 698 C CA . ALA A 1 86 ? 0.890 6.691 4.354 1.00 95.75 86 ALA A CA 1
ATOM 699 C C . ALA A 1 86 ? -0.064 7.874 4.588 1.00 95.75 86 ALA A C 1
ATOM 701 O O . ALA A 1 86 ? -1.071 7.730 5.285 1.00 95.75 86 ALA A O 1
ATOM 702 N N . ILE A 1 87 ? 0.214 9.030 3.973 1.00 96.69 87 ILE A N 1
ATOM 703 C CA . ILE A 1 87 ? -0.672 10.204 4.033 1.00 96.69 87 ILE A CA 1
ATOM 704 C C . ILE A 1 87 ? -2.040 9.870 3.432 1.00 96.69 87 ILE A C 1
ATOM 706 O O . ILE A 1 87 ? -3.072 10.151 4.048 1.00 96.69 87 ILE A O 1
ATOM 710 N N . ALA A 1 88 ? -2.051 9.255 2.248 1.00 95.50 88 ALA A N 1
ATOM 711 C CA . ALA A 1 88 ? -3.278 8.866 1.568 1.00 95.50 88 ALA A CA 1
ATOM 712 C C . ALA A 1 88 ? -4.087 7.864 2.398 1.00 95.50 88 ALA A C 1
ATOM 714 O O . ALA A 1 88 ? -5.289 8.040 2.531 1.00 95.50 88 ALA A O 1
ATOM 715 N N . THR A 1 89 ? -3.455 6.859 3.006 1.00 95.38 89 THR A N 1
ATOM 716 C CA . THR A 1 89 ? -4.141 5.835 3.813 1.00 95.38 89 THR A CA 1
ATOM 717 C C . THR A 1 89 ? -4.791 6.428 5.055 1.00 95.38 89 THR A C 1
ATOM 719 O O . THR A 1 89 ? -5.963 6.160 5.318 1.00 95.38 89 THR A O 1
ATOM 722 N N . VAL A 1 90 ? -4.074 7.273 5.800 1.00 97.12 90 VAL A N 1
ATOM 723 C CA . VAL A 1 90 ? -4.643 7.948 6.978 1.00 97.12 90 VAL A CA 1
ATOM 724 C C . VAL A 1 90 ? -5.866 8.777 6.592 1.00 97.12 90 VAL A C 1
ATOM 726 O O . VAL A 1 90 ? -6.888 8.708 7.274 1.00 97.12 90 VAL A O 1
ATOM 729 N N . LYS A 1 91 ? -5.785 9.507 5.476 1.00 96.25 91 LYS A N 1
ATOM 730 C CA . LYS A 1 91 ? -6.889 10.320 4.958 1.00 96.25 91 LYS A CA 1
ATOM 731 C C . LYS A 1 91 ? -8.058 9.471 4.453 1.00 96.25 91 LYS A C 1
ATOM 733 O O . LYS A 1 91 ? -9.201 9.747 4.781 1.00 96.25 91 LYS A O 1
ATOM 738 N N . ASP A 1 92 ? -7.786 8.446 3.658 1.00 95.75 92 ASP A N 1
ATOM 739 C CA . ASP A 1 92 ? -8.797 7.650 2.957 1.00 95.75 92 ASP A CA 1
ATOM 740 C C . ASP A 1 92 ? -9.685 6.819 3.880 1.00 95.75 92 ASP A C 1
ATOM 742 O O . ASP A 1 92 ? -10.814 6.485 3.501 1.00 95.75 92 ASP A O 1
ATOM 746 N N . TYR A 1 93 ? -9.154 6.447 5.045 1.00 95.94 93 TYR A N 1
ATOM 747 C CA . TYR A 1 93 ? -9.848 5.652 6.054 1.00 95.94 93 TYR A CA 1
ATOM 748 C C . TYR A 1 93 ? -10.219 6.462 7.305 1.00 95.94 93 TYR A C 1
ATOM 750 O O . TYR A 1 93 ? -10.792 5.888 8.238 1.00 95.94 93 TYR A O 1
ATOM 758 N N . ASP A 1 94 ? -9.939 7.771 7.318 1.00 96.25 94 ASP A N 1
ATOM 759 C CA . ASP A 1 94 ? -10.145 8.681 8.452 1.00 96.25 94 ASP A CA 1
ATOM 760 C C . ASP A 1 94 ? -9.545 8.119 9.752 1.00 96.25 94 ASP A C 1
ATOM 762 O O . ASP A 1 94 ? -10.235 7.938 10.762 1.00 96.25 94 ASP A O 1
ATOM 766 N N . LEU A 1 95 ? -8.263 7.743 9.704 1.00 97.06 95 LEU A N 1
ATOM 767 C CA . LEU A 1 95 ? -7.589 7.122 10.843 1.00 97.06 95 LEU A CA 1
ATOM 768 C C . LEU A 1 95 ? -7.224 8.173 11.905 1.00 97.06 95 LEU A C 1
ATOM 770 O O . LEU A 1 95 ? -6.689 9.227 11.563 1.00 97.06 95 LEU A O 1
ATOM 774 N N . PRO A 1 96 ? -7.422 7.886 13.205 1.00 96.81 96 PRO A N 1
ATOM 775 C CA . PRO A 1 96 ? -7.105 8.812 14.292 1.00 96.81 96 PRO A CA 1
ATOM 776 C C . PRO A 1 96 ? -5.614 8.764 14.685 1.00 96.81 96 PRO A C 1
ATOM 778 O O . PRO A 1 96 ? -5.280 8.735 15.867 1.00 96.81 96 PRO A O 1
ATOM 781 N N . ILE A 1 97 ? -4.714 8.698 13.703 1.00 97.25 97 ILE A N 1
ATOM 782 C CA . ILE A 1 97 ? -3.255 8.644 13.887 1.00 97.25 97 ILE A CA 1
ATOM 783 C C . ILE A 1 97 ? -2.559 9.468 12.805 1.00 97.25 97 ILE A C 1
ATOM 785 O O . ILE A 1 97 ? -3.135 9.742 11.753 1.00 97.25 97 ILE A O 1
ATOM 789 N N . THR A 1 98 ? -1.306 9.849 13.033 1.00 98.06 98 THR A N 1
ATOM 790 C CA . THR A 1 98 ? -0.510 10.539 12.011 1.00 98.06 98 THR A CA 1
ATOM 791 C C . THR A 1 98 ? 0.039 9.556 10.964 1.00 98.06 98 THR A C 1
ATOM 793 O O . THR A 1 98 ? 0.197 8.367 11.254 1.00 98.06 98 THR A O 1
ATOM 796 N N . PRO A 1 99 ? 0.406 10.024 9.753 1.00 97.31 99 PRO A N 1
ATOM 797 C CA . PRO A 1 99 ? 1.066 9.185 8.746 1.00 97.31 99 PRO A CA 1
ATOM 798 C C . PRO A 1 99 ? 2.351 8.521 9.255 1.00 97.31 99 PRO A C 1
ATOM 800 O O . PRO A 1 99 ? 2.630 7.378 8.913 1.00 97.31 99 PRO A O 1
ATOM 803 N N . GLN A 1 100 ? 3.106 9.207 10.121 1.00 97.31 100 GLN A N 1
ATOM 804 C CA . GLN A 1 100 ? 4.298 8.639 10.749 1.00 97.31 100 GLN A CA 1
ATOM 805 C C . GLN A 1 100 ? 3.942 7.476 11.684 1.00 97.31 100 GLN A C 1
ATOM 807 O O . GLN A 1 100 ? 4.524 6.401 11.571 1.00 97.31 100 GLN A O 1
ATOM 812 N N . GLN A 1 101 ? 2.949 7.660 12.559 1.00 97.69 101 GLN A N 1
ATOM 813 C CA . GLN A 1 101 ? 2.480 6.599 13.455 1.00 97.69 101 GLN A CA 1
ATOM 814 C C . GLN A 1 101 ? 1.918 5.407 12.674 1.00 97.69 101 GLN A C 1
ATOM 816 O O . GLN A 1 101 ? 2.107 4.260 13.077 1.00 97.69 101 GLN A O 1
ATOM 821 N N . TYR A 1 102 ? 1.254 5.654 11.542 1.00 97.12 102 TYR A N 1
ATOM 822 C CA . TYR A 1 102 ? 0.830 4.598 10.624 1.00 97.12 102 TYR A CA 1
ATOM 823 C C . TYR A 1 102 ? 2.033 3.796 10.111 1.00 97.12 102 TYR A C 1
ATOM 825 O O . TYR A 1 102 ? 2.052 2.576 10.258 1.00 97.12 102 TYR A O 1
ATOM 833 N N . SER A 1 103 ? 3.062 4.462 9.580 1.00 95.81 103 SER A N 1
ATOM 834 C CA . SER A 1 103 ? 4.280 3.800 9.097 1.00 95.81 103 SER A CA 1
ATOM 835 C C . SER A 1 103 ? 4.960 2.971 10.190 1.00 95.81 103 SER A C 1
ATOM 837 O O . SER A 1 103 ? 5.284 1.807 9.966 1.00 95.81 103 SER A O 1
ATOM 839 N N . GLU A 1 104 ? 5.120 3.535 11.387 1.00 96.56 104 GLU A N 1
ATOM 840 C CA . GLU A 1 104 ? 5.741 2.864 12.538 1.00 96.56 104 GLU A CA 1
ATOM 841 C C . GLU A 1 104 ? 4.948 1.637 13.008 1.00 96.56 104 GLU A C 1
ATOM 843 O O . GLU A 1 104 ? 5.536 0.661 13.468 1.00 96.56 104 GLU A O 1
ATOM 848 N N . SER A 1 105 ? 3.620 1.658 12.872 1.00 95.31 105 SER A N 1
ATOM 849 C CA . SER A 1 105 ? 2.748 0.572 13.330 1.00 95.31 105 SER A CA 1
ATOM 850 C C . SER A 1 105 ? 2.481 -0.504 12.279 1.00 95.31 105 SER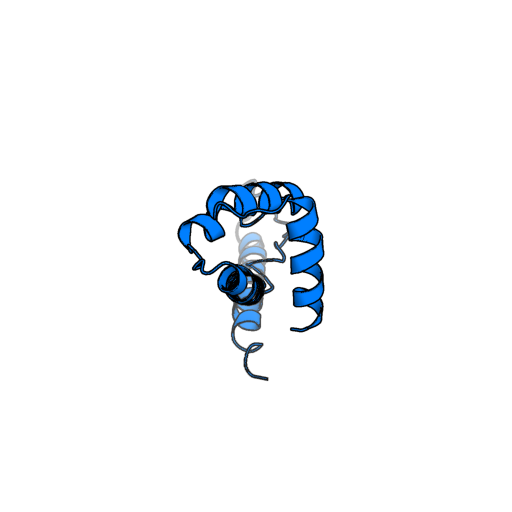 A C 1
ATOM 852 O O . SER A 1 105 ? 2.173 -1.636 12.658 1.00 95.31 105 SER A O 1
ATOM 854 N N . ILE A 1 106 ? 2.582 -0.186 10.984 1.00 94.44 106 ILE A N 1
ATOM 855 C CA . ILE A 1 106 ? 2.390 -1.162 9.903 1.00 94.44 106 ILE A CA 1
ATOM 856 C C . ILE A 1 106 ? 3.695 -1.844 9.481 1.00 94.44 106 ILE A C 1
ATOM 858 O O . ILE A 1 106 ? 3.665 -3.011 9.104 1.00 94.44 106 ILE A O 1
ATOM 862 N N . MET A 1 107 ? 4.846 -1.164 9.572 1.00 92.88 107 MET A N 1
ATOM 863 C CA . MET A 1 107 ? 6.134 -1.735 9.151 1.00 92.88 107 MET A CA 1
ATOM 864 C C . MET A 1 107 ? 6.507 -3.048 9.858 1.00 92.88 107 MET A C 1
ATOM 866 O O . MET A 1 107 ? 6.935 -3.968 9.164 1.00 92.88 107 MET A O 1
ATOM 870 N N . PRO A 1 108 ? 6.319 -3.204 11.183 1.00 94.19 108 PRO A N 1
ATOM 871 C CA . PRO A 1 108 ? 6.598 -4.467 11.867 1.00 94.19 108 PRO A CA 1
ATOM 872 C C . PRO A 1 108 ? 5.817 -5.661 11.299 1.00 94.19 108 PRO A C 1
ATOM 874 O O . PRO A 1 108 ? 6.372 -6.749 11.185 1.00 94.19 108 PRO A O 1
ATOM 877 N N . MET A 1 109 ? 4.574 -5.443 10.850 1.00 93.31 109 MET A N 1
ATOM 878 C CA . MET A 1 109 ? 3.696 -6.502 10.331 1.00 93.31 109 MET A CA 1
ATOM 879 C C . MET A 1 109 ? 4.231 -7.140 9.039 1.00 93.31 109 MET A C 1
ATOM 881 O O . MET A 1 109 ? 3.921 -8.291 8.748 1.00 93.31 109 MET A O 1
ATOM 885 N N . TYR A 1 110 ? 5.060 -6.423 8.270 1.00 87.00 110 TYR A N 1
ATOM 886 C CA . TYR A 1 110 ? 5.712 -6.981 7.081 1.00 87.00 110 TYR A CA 1
ATOM 887 C C . TYR A 1 110 ? 6.794 -8.011 7.413 1.00 87.00 110 TYR A C 1
ATOM 889 O O . TYR A 1 110 ? 7.064 -8.870 6.583 1.00 87.00 110 TYR A O 1
ATOM 897 N N . TYR A 1 111 ? 7.408 -7.949 8.598 1.00 85.50 111 TYR A N 1
ATOM 898 C CA . TYR A 1 111 ? 8.439 -8.909 9.015 1.00 85.50 111 TYR A CA 1
ATOM 899 C C . TYR A 1 111 ? 7.853 -10.179 9.646 1.00 85.50 111 TYR A C 1
ATOM 901 O O . TYR A 1 111 ? 8.580 -11.145 9.872 1.00 85.50 111 TYR A O 1
ATOM 909 N N . GLU A 1 112 ? 6.553 -10.175 9.944 1.00 81.06 112 GLU A N 1
ATOM 910 C CA . GLU A 1 112 ? 5.830 -11.302 10.542 1.00 81.06 112 GLU A CA 1
ATOM 911 C C . GLU A 1 112 ? 5.206 -12.242 9.492 1.00 81.06 112 GLU A C 1
ATOM 913 O O . GLU A 1 112 ? 4.733 -13.326 9.842 1.00 81.06 112 GLU A O 1
ATOM 918 N N . LYS A 1 113 ? 5.202 -11.841 8.215 1.00 71.50 113 LYS A N 1
ATOM 919 C CA . LYS A 1 113 ? 4.641 -12.584 7.076 1.00 71.50 113 LYS A CA 1
ATOM 920 C C . LYS A 1 113 ? 5.731 -13.230 6.227 1.00 71.50 113 LYS A C 1
ATOM 922 O O . LYS A 1 113 ? 5.514 -14.397 5.823 1.00 71.50 113 LYS A O 1
#

InterPro domains:
  IPR023198 Phosphoglycolate phosphatase-like, domain 2 [G3DSA:1.10.150.240] (50-113)
  IPR036412 HAD-like superfamily [SSF56784] (23-94)
  IPR041492 Haloacid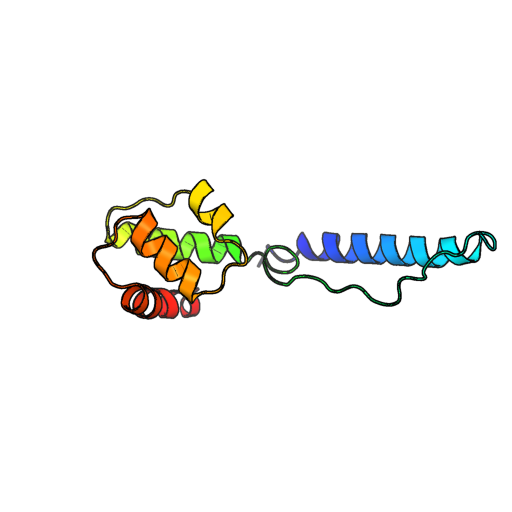 dehalogenase-like hydrolase [PF13419] (39-80)

Foldseek 3Di:
DPDPPPLVCVVVVVVVVLVVVQVVVVVDPDDPDDDDPDDDDDCDPRNDPVVVVVQVLVQVVCVVVVDGDDPVLSVVCPPPDLLVSLCSVCVVGVPPDHSVVVCVVSVVSSVVD

pLDDT: mean 78.63, std 18.64, range [31.28, 98.06]

Organism: Artemisia annua (NCBI:txid35608)

Sequence (113 aa):
MRIFHNKQYCIAHFCSTFNTINNLSHLTNTMNGHRISAVIFDLDGTLLNTELVTQEILKEFLARYGKVVDLEKEKKRFGMIHHESAIATVKDYDLPITPQQYSESIMPMYYEK